Protein AF-A0A453LEQ0-F1 (afdb_monomer_lite)

Radius of gyration: 36.74 Å; chains: 1; bounding box: 67×34×101 Å

Structure (mmCIF, N/CA/C/O backbone):
data_AF-A0A453LEQ0-F1
#
_entry.id   AF-A0A453LEQ0-F1
#
loop_
_atom_site.group_PDB
_atom_site.id
_atom_site.type_symbol
_atom_site.label_atom_id
_atom_site.label_alt_id
_atom_site.label_comp_id
_atom_site.label_asym_id
_atom_site.label_entity_id
_atom_site.label_seq_id
_atom_site.pdbx_PDB_ins_code
_atom_site.Cartn_x
_atom_site.Cartn_y
_atom_site.Cartn_z
_atom_site.occupancy
_atom_site.B_iso_or_equiv
_atom_site.auth_seq_id
_atom_site.auth_comp_id
_atom_site.auth_asym_id
_atom_site.auth_atom_id
_atom_site.pdbx_PDB_model_num
ATOM 1 N N . MET A 1 1 ? 29.191 2.785 -49.834 1.00 49.38 1 MET A N 1
ATOM 2 C CA . MET A 1 1 ? 28.393 3.983 -49.500 1.00 49.38 1 MET A CA 1
ATOM 3 C C . MET A 1 1 ? 28.861 4.463 -48.129 1.00 49.38 1 MET A C 1
ATOM 5 O O . MET A 1 1 ? 28.873 3.648 -47.217 1.00 49.38 1 MET A O 1
ATOM 9 N N . LYS A 1 2 ? 29.379 5.693 -48.013 1.00 44.12 2 LYS A N 1
ATOM 10 C CA . LYS A 1 2 ? 29.855 6.282 -46.745 1.00 44.12 2 LYS A CA 1
ATOM 11 C C . LYS A 1 2 ? 28.793 7.276 -46.278 1.00 44.12 2 LYS A C 1
ATOM 13 O O . LYS A 1 2 ? 28.362 8.090 -47.087 1.00 44.12 2 LYS A O 1
ATOM 18 N N . MET A 1 3 ? 28.358 7.181 -45.026 1.00 50.50 3 MET A N 1
ATOM 19 C CA . MET A 1 3 ? 27.336 8.060 -44.450 1.00 50.50 3 MET A CA 1
ATOM 20 C C . MET A 1 3 ? 27.991 9.030 -43.462 1.00 50.50 3 MET A C 1
ATOM 22 O O . MET A 1 3 ? 28.859 8.622 -42.692 1.00 50.50 3 MET A O 1
ATOM 26 N N . LEU A 1 4 ? 27.604 10.305 -43.537 1.00 47.31 4 LEU A N 1
ATOM 27 C CA . LEU A 1 4 ? 28.134 11.415 -42.744 1.00 47.31 4 LEU A CA 1
ATOM 28 C C . LEU A 1 4 ? 27.148 11.734 -41.612 1.00 47.31 4 LEU A C 1
ATOM 30 O O . LEU A 1 4 ? 25.973 11.958 -41.890 1.00 47.31 4 LEU A O 1
ATOM 34 N N . ILE A 1 5 ? 27.612 11.785 -40.363 1.00 56.75 5 ILE A N 1
ATOM 35 C CA . ILE A 1 5 ? 26.805 12.258 -39.227 1.00 56.75 5 ILE A CA 1
ATOM 36 C C . ILE A 1 5 ? 27.586 13.382 -38.537 1.00 56.75 5 ILE A C 1
ATOM 38 O O . ILE A 1 5 ? 28.728 13.174 -38.127 1.00 56.75 5 ILE A O 1
ATOM 42 N N . LEU A 1 6 ? 26.987 14.577 -38.455 1.00 49.38 6 LEU A N 1
ATOM 43 C CA . LEU A 1 6 ? 27.514 15.712 -37.692 1.00 49.38 6 LEU A CA 1
ATOM 44 C C . LEU A 1 6 ? 26.981 15.650 -36.257 1.00 49.38 6 LEU A C 1
ATOM 46 O O . LEU A 1 6 ? 25.776 15.531 -36.055 1.00 49.38 6 LEU A O 1
ATOM 50 N N . LEU A 1 7 ? 27.870 15.783 -35.273 1.00 53.06 7 LEU A N 1
ATOM 51 C CA . LEU A 1 7 ? 27.498 16.089 -33.893 1.00 53.06 7 LEU A CA 1
ATOM 52 C C . LEU A 1 7 ? 27.997 17.502 -33.580 1.00 53.06 7 LEU A C 1
ATOM 54 O O . LEU A 1 7 ? 29.196 17.771 -33.698 1.00 53.06 7 LEU A O 1
ATOM 58 N N . GLU A 1 8 ? 27.079 18.405 -33.234 1.00 41.53 8 GLU A N 1
ATOM 59 C CA . GLU A 1 8 ? 27.423 19.744 -32.758 1.00 41.53 8 GLU A CA 1
ATOM 60 C C . GLU A 1 8 ? 27.751 19.696 -31.264 1.00 41.53 8 GLU A C 1
ATOM 62 O O . GLU A 1 8 ? 26.950 19.248 -30.448 1.00 41.53 8 GLU A O 1
ATOM 67 N N . GLY A 1 9 ? 28.957 20.149 -30.927 1.00 44.06 9 GLY A N 1
ATOM 68 C CA . GLY A 1 9 ? 29.382 20.455 -29.569 1.00 44.06 9 GLY A CA 1
ATOM 69 C C . GLY A 1 9 ? 29.649 21.952 -29.439 1.00 44.06 9 GLY A C 1
ATOM 70 O O . GLY A 1 9 ? 30.170 22.588 -30.362 1.00 44.06 9 GLY A O 1
ATOM 71 N N . GLU A 1 10 ? 29.281 22.497 -28.286 1.00 49.00 10 GLU A N 1
ATOM 72 C CA . GLU A 1 10 ? 29.418 23.893 -27.883 1.00 49.00 10 GLU A CA 1
ATOM 73 C C . GLU A 1 10 ? 30.914 24.271 -27.819 1.00 49.00 10 GLU A C 1
ATOM 75 O O . GLU A 1 10 ? 31.584 24.060 -26.816 1.00 49.00 10 GLU A O 1
ATOM 80 N N . GLN A 1 11 ? 31.420 24.775 -28.955 1.00 50.41 11 GLN A N 1
ATOM 81 C CA . GLN A 1 11 ? 32.800 25.156 -29.332 1.00 50.41 11 GLN A CA 1
ATOM 82 C C . GLN A 1 11 ? 33.440 24.287 -30.441 1.00 50.41 11 GLN A C 1
ATOM 84 O O . GLN A 1 11 ? 34.309 23.449 -30.229 1.00 50.41 11 GLN A O 1
ATOM 89 N N . ARG A 1 12 ? 33.011 24.574 -31.682 1.00 52.91 12 ARG A N 1
ATOM 90 C CA . ARG A 1 12 ? 33.761 24.550 -32.963 1.00 52.91 12 ARG A CA 1
ATOM 91 C C . ARG A 1 12 ? 34.846 23.473 -33.173 1.00 52.91 12 ARG A C 1
ATOM 93 O O . ARG A 1 12 ? 35.949 23.778 -33.621 1.00 52.91 12 ARG A O 1
ATOM 100 N N . CYS A 1 13 ? 34.492 22.201 -33.015 1.00 44.03 13 CYS A N 1
ATOM 101 C CA . CYS A 1 13 ? 35.136 21.108 -33.752 1.00 44.03 13 CYS A CA 1
ATOM 102 C C . CYS A 1 13 ? 34.106 20.030 -34.098 1.00 44.03 13 CYS A C 1
ATOM 104 O O . CYS A 1 13 ? 33.807 19.152 -33.293 1.00 44.03 13 CYS A O 1
ATOM 106 N N . THR A 1 14 ? 33.570 20.073 -35.319 1.00 49.47 14 THR A N 1
ATOM 107 C CA . THR A 1 14 ? 32.753 18.983 -35.859 1.00 49.47 14 THR A CA 1
ATOM 108 C C . THR A 1 14 ? 33.667 17.794 -36.142 1.00 49.47 14 THR A C 1
ATOM 110 O O . THR A 1 14 ? 34.397 17.772 -37.134 1.00 49.47 14 THR A O 1
ATOM 113 N N . LYS A 1 15 ? 33.673 16.795 -35.258 1.00 54.22 15 LYS A N 1
ATOM 114 C CA . LYS A 1 15 ? 34.450 15.572 -35.475 1.00 54.22 15 LYS A CA 1
ATOM 115 C C . LYS A 1 15 ? 33.692 14.691 -36.466 1.00 54.22 15 LYS A C 1
ATOM 117 O O . LYS A 1 15 ? 32.673 14.098 -36.128 1.00 54.22 15 LYS A O 1
ATOM 122 N N . ILE A 1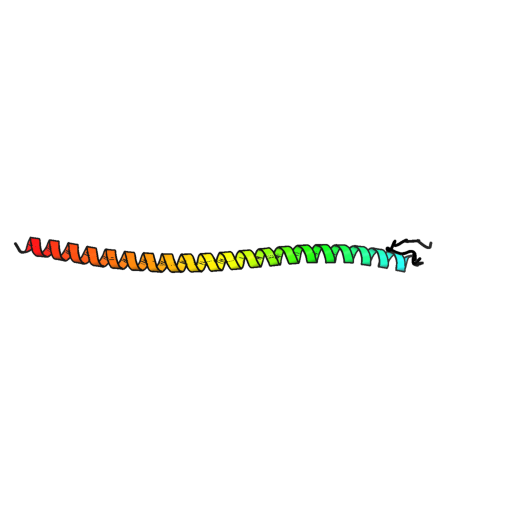 16 ? 34.163 14.664 -37.710 1.00 56.44 16 ILE A N 1
ATOM 123 C CA . ILE A 1 16 ? 33.544 13.895 -38.791 1.00 56.44 16 ILE A CA 1
ATOM 124 C C . ILE A 1 16 ? 34.010 12.441 -38.698 1.00 56.44 16 ILE A C 1
ATOM 126 O O . ILE A 1 16 ? 35.194 12.150 -38.873 1.00 56.44 16 ILE A O 1
ATOM 130 N N . PHE A 1 17 ? 33.074 11.525 -38.457 1.00 60.03 17 PHE A N 1
ATOM 131 C CA . PHE A 1 17 ? 33.339 10.089 -38.465 1.00 60.03 17 PHE A CA 1
ATOM 132 C C . PHE A 1 17 ? 32.851 9.465 -39.773 1.00 60.03 17 PHE A C 1
ATOM 134 O O . PHE A 1 17 ? 31.702 9.646 -40.174 1.00 60.03 17 PHE A O 1
ATOM 141 N N . PHE A 1 18 ? 33.729 8.710 -40.435 1.00 60.50 18 PHE A N 1
ATOM 142 C CA . PHE A 1 18 ? 33.380 7.916 -41.609 1.00 60.50 18 PHE A CA 1
ATOM 143 C C . PHE A 1 18 ? 33.218 6.463 -41.194 1.00 60.50 18 PHE A C 1
ATOM 145 O O . PHE A 1 18 ? 34.194 5.808 -40.829 1.00 60.50 18 PHE A O 1
ATOM 152 N N . PHE A 1 19 ? 31.997 5.953 -41.298 1.00 63.91 19 PHE A N 1
ATOM 153 C CA . PHE A 1 19 ? 31.719 4.544 -41.060 1.00 63.91 19 PHE A CA 1
ATOM 154 C C . PHE A 1 19 ? 31.487 3.807 -42.378 1.00 63.91 19 PHE A C 1
ATOM 156 O O . PHE A 1 19 ? 30.932 4.352 -43.339 1.00 63.91 19 PHE A O 1
ATOM 163 N N . ASP A 1 20 ? 31.917 2.549 -42.421 1.00 73.75 20 ASP A N 1
ATOM 164 C CA . ASP A 1 20 ? 31.404 1.601 -43.400 1.00 73.75 20 ASP A CA 1
ATOM 165 C C . ASP A 1 20 ? 29.943 1.239 -43.059 1.00 73.75 20 ASP A C 1
ATOM 167 O O . ASP A 1 20 ? 29.414 1.614 -42.008 1.00 73.75 20 ASP A O 1
ATOM 171 N N . GLY A 1 21 ? 29.260 0.512 -43.948 1.00 71.62 21 GLY A N 1
ATOM 172 C CA . GLY A 1 21 ? 27.851 0.155 -43.731 1.00 71.62 21 GLY A CA 1
ATOM 173 C C . GLY A 1 21 ? 27.611 -0.597 -42.414 1.00 71.62 21 GLY A C 1
ATOM 174 O O . GLY A 1 21 ? 26.580 -0.404 -41.780 1.00 71.62 21 GLY A O 1
ATOM 175 N N . LYS A 1 22 ? 28.583 -1.399 -41.955 1.00 75.31 22 LYS A N 1
ATOM 176 C CA . LYS A 1 22 ? 28.501 -2.136 -40.684 1.00 75.31 22 LYS A CA 1
ATOM 177 C C . LYS A 1 22 ? 28.717 -1.227 -39.467 1.00 75.31 22 LYS A C 1
ATOM 179 O O . LYS A 1 22 ? 28.011 -1.376 -38.473 1.00 75.31 22 LYS A O 1
ATOM 184 N N . GLY A 1 23 ? 29.664 -0.294 -39.526 1.00 73.25 23 GLY A N 1
ATOM 185 C CA . GLY A 1 23 ? 29.945 0.675 -38.468 1.00 73.25 23 GLY A CA 1
ATOM 186 C C . GLY A 1 23 ? 28.805 1.672 -38.264 1.00 73.25 23 GLY A C 1
ATOM 187 O O . GLY A 1 23 ? 28.482 1.999 -37.127 1.00 73.25 23 GLY A O 1
ATOM 188 N N . ALA A 1 24 ? 28.136 2.079 -39.345 1.00 74.62 24 ALA A N 1
ATOM 189 C CA . ALA A 1 24 ? 26.994 2.985 -39.275 1.00 74.62 24 ALA A CA 1
ATOM 190 C C . ALA A 1 24 ? 25.780 2.348 -38.575 1.00 74.62 24 ALA A C 1
ATOM 192 O O . ALA A 1 24 ? 25.162 2.980 -37.720 1.00 74.62 24 ALA A O 1
ATOM 193 N N . VAL A 1 25 ? 25.481 1.079 -38.881 1.00 77.31 25 VAL A N 1
ATOM 194 C CA . VAL A 1 25 ? 24.406 0.317 -38.218 1.00 77.31 25 VAL A CA 1
ATOM 195 C C . VAL A 1 25 ? 24.701 0.136 -36.729 1.00 77.31 25 VAL A C 1
ATOM 197 O O . VAL A 1 25 ? 23.828 0.363 -35.897 1.00 77.31 25 VAL A O 1
ATOM 200 N N . LYS A 1 26 ? 25.946 -0.207 -36.369 1.00 80.62 26 LYS A N 1
ATOM 201 C CA . LYS A 1 26 ? 26.352 -0.317 -34.959 1.00 80.62 26 LYS A CA 1
ATOM 202 C C .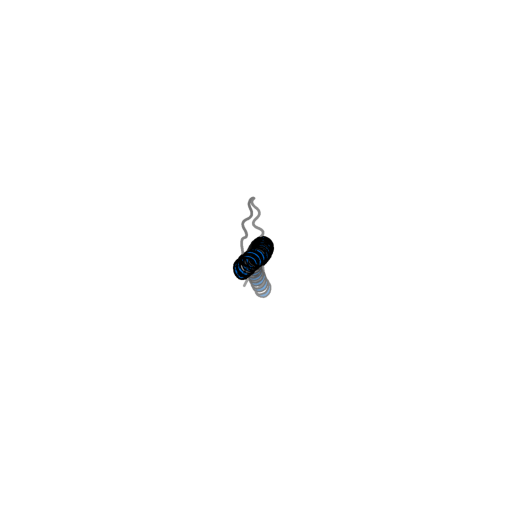 LYS A 1 26 ? 26.206 1.007 -34.210 1.00 80.62 26 LYS A C 1
ATOM 204 O O . LYS A 1 26 ? 25.789 0.999 -33.060 1.00 80.62 26 LYS A O 1
ATOM 209 N N . PHE A 1 27 ? 26.535 2.132 -34.843 1.00 83.50 27 PHE A N 1
ATOM 210 C CA . PHE A 1 27 ? 26.400 3.448 -34.222 1.00 83.50 27 PHE A CA 1
ATOM 211 C C . PHE A 1 27 ? 24.934 3.818 -33.951 1.00 83.50 27 PHE A C 1
ATOM 213 O O . PHE A 1 27 ? 24.616 4.261 -32.850 1.00 83.50 27 PHE A O 1
ATOM 220 N N . GLN A 1 28 ? 24.035 3.581 -34.911 1.00 85.94 28 GLN A N 1
ATOM 221 C CA . GLN A 1 28 ? 22.595 3.789 -34.710 1.00 85.94 28 GLN A CA 1
ATOM 222 C C . GLN A 1 28 ? 22.033 2.893 -33.604 1.00 85.94 28 GLN A C 1
ATOM 224 O O . GLN A 1 28 ? 21.252 3.355 -32.776 1.00 85.94 28 GLN A O 1
ATOM 229 N N . GLU A 1 29 ? 22.465 1.634 -33.551 1.00 91.00 29 GLU A N 1
ATOM 230 C CA . GLU A 1 29 ? 22.049 0.710 -32.499 1.00 91.00 29 GLU A CA 1
ATOM 231 C C . GLU A 1 29 ? 22.529 1.169 -31.116 1.00 91.00 29 GLU A C 1
ATOM 233 O O . GLU A 1 29 ? 21.758 1.156 -30.161 1.00 91.00 29 GLU A O 1
ATOM 238 N N . VAL A 1 30 ? 23.769 1.659 -31.006 1.00 90.56 30 VAL A N 1
ATOM 239 C CA . VAL A 1 30 ? 24.275 2.250 -29.758 1.00 90.56 30 VAL A CA 1
ATOM 240 C C . VAL A 1 30 ? 23.434 3.458 -29.346 1.00 90.56 30 VAL A C 1
ATOM 242 O O . VAL A 1 30 ? 23.051 3.541 -28.184 1.00 90.56 30 VAL A O 1
ATOM 245 N N . GLN A 1 31 ? 23.087 4.357 -30.274 1.00 90.12 31 GLN A N 1
ATOM 246 C CA . GLN A 1 31 ? 22.224 5.504 -29.969 1.00 90.12 31 GLN A CA 1
ATOM 247 C C . GLN A 1 31 ? 20.836 5.074 -29.479 1.00 90.12 31 GLN A C 1
ATOM 249 O O . GLN A 1 31 ? 20.352 5.608 -28.480 1.00 90.12 31 GLN A O 1
ATOM 254 N N . ARG A 1 32 ? 20.216 4.088 -30.140 1.00 94.94 32 ARG A N 1
ATOM 255 C CA . ARG A 1 32 ? 18.921 3.527 -29.730 1.00 94.94 32 ARG A CA 1
ATOM 256 C C . ARG A 1 32 ? 18.995 2.956 -28.316 1.00 94.94 32 ARG A C 1
ATOM 258 O O . ARG A 1 32 ? 18.186 3.321 -27.468 1.00 94.94 32 ARG A O 1
ATOM 265 N N . LEU A 1 33 ? 19.999 2.121 -28.050 1.00 95.88 33 LEU A N 1
ATOM 266 C CA . LEU A 1 33 ? 20.206 1.517 -26.736 1.00 95.88 33 LEU A CA 1
ATOM 267 C C . LEU A 1 33 ? 20.498 2.569 -25.659 1.00 95.88 33 LEU A C 1
ATOM 269 O O . LEU A 1 33 ? 20.013 2.433 -24.542 1.00 95.88 33 LEU A O 1
ATOM 273 N N . THR A 1 34 ? 21.232 3.644 -25.971 1.00 95.81 34 THR A N 1
ATOM 274 C CA . THR A 1 34 ? 21.444 4.759 -25.031 1.00 95.81 34 THR A CA 1
ATOM 275 C C . THR A 1 34 ? 20.124 5.419 -24.630 1.00 95.81 34 THR A C 1
ATOM 277 O O . THR A 1 34 ? 19.909 5.666 -23.446 1.00 95.81 34 THR A O 1
ATOM 280 N N . VAL A 1 35 ? 19.220 5.668 -25.584 1.00 96.12 35 VAL A N 1
ATOM 281 C CA . VAL A 1 35 ? 17.892 6.227 -25.281 1.00 96.12 35 VAL A CA 1
ATOM 282 C C . VAL A 1 35 ? 17.072 5.257 -24.430 1.00 96.12 35 VAL A C 1
ATOM 284 O O . VAL A 1 35 ? 16.505 5.667 -23.420 1.00 96.12 35 VAL A O 1
ATOM 287 N N . GLU A 1 36 ? 17.049 3.970 -24.785 1.00 97.69 36 GLU A N 1
ATOM 288 C CA . GLU A 1 36 ? 16.321 2.947 -24.023 1.00 97.69 36 GLU A CA 1
ATOM 289 C C . GLU A 1 36 ? 16.832 2.818 -22.582 1.00 97.69 36 GLU A C 1
ATOM 291 O O . GLU A 1 36 ? 16.027 2.747 -21.653 1.00 97.69 36 GLU A O 1
ATOM 296 N N . ILE A 1 37 ? 18.154 2.853 -22.379 1.00 97.94 37 ILE A N 1
ATOM 297 C CA . ILE A 1 37 ? 18.778 2.834 -21.049 1.00 97.94 37 ILE A CA 1
ATOM 298 C C . ILE A 1 37 ? 18.380 4.074 -20.247 1.00 97.94 37 ILE A C 1
ATOM 300 O O . ILE A 1 37 ? 17.995 3.944 -19.088 1.00 97.94 37 ILE A O 1
ATOM 304 N N . ASN A 1 38 ? 18.423 5.264 -20.850 1.00 97.69 38 ASN A N 1
ATOM 305 C CA . ASN A 1 38 ? 18.040 6.495 -20.159 1.00 97.69 38 ASN A CA 1
ATOM 306 C C . ASN A 1 38 ? 16.570 6.457 -19.721 1.00 97.69 38 ASN A C 1
ATOM 308 O O . ASN A 1 38 ? 16.273 6.713 -18.557 1.00 97.69 38 ASN A O 1
ATOM 312 N N . MET A 1 39 ? 15.664 6.031 -20.604 1.00 97.69 39 MET A N 1
ATOM 313 C CA . MET A 1 39 ? 14.246 5.865 -20.264 1.00 97.69 39 MET A CA 1
ATOM 314 C C . MET A 1 39 ? 14.025 4.810 -19.172 1.00 97.69 39 MET A C 1
ATOM 316 O O . MET A 1 39 ? 13.134 4.953 -18.334 1.00 97.69 39 MET A O 1
ATOM 320 N N . ALA A 1 40 ? 14.795 3.718 -19.188 1.00 98.06 40 ALA A N 1
ATOM 321 C CA . ALA A 1 40 ? 14.725 2.692 -18.153 1.00 98.06 40 ALA A CA 1
ATOM 322 C C . ALA A 1 40 ? 15.200 3.228 -16.793 1.00 98.06 40 ALA A C 1
ATOM 324 O O . ALA A 1 40 ? 14.550 2.956 -15.785 1.00 98.06 40 ALA A O 1
ATOM 325 N N . ASN A 1 41 ? 16.267 4.030 -16.772 1.00 98.12 41 ASN A N 1
ATOM 326 C CA . ASN A 1 41 ? 16.773 4.676 -15.560 1.00 98.12 41 ASN A CA 1
ATOM 327 C C . ASN A 1 41 ? 15.762 5.675 -14.983 1.00 98.12 41 ASN A C 1
ATOM 329 O O . ASN A 1 41 ? 15.468 5.617 -13.796 1.00 98.12 41 ASN A O 1
ATOM 333 N N . GLU A 1 42 ? 15.141 6.514 -15.816 1.00 98.31 42 GLU A N 1
ATOM 334 C CA . GLU A 1 42 ? 14.092 7.443 -15.364 1.00 98.31 42 GLU A CA 1
ATOM 335 C C . GLU A 1 42 ? 12.902 6.703 -14.731 1.00 98.31 42 GLU A C 1
ATOM 337 O O . GLU A 1 42 ? 12.391 7.093 -13.677 1.00 98.31 42 GLU A O 1
ATOM 342 N N . LYS A 1 43 ? 12.473 5.589 -15.341 1.00 98.38 43 LYS A N 1
ATOM 343 C CA . LYS A 1 43 ? 11.420 4.732 -14.773 1.00 98.38 43 LYS A CA 1
ATOM 344 C C . LYS A 1 43 ? 11.854 4.093 -13.458 1.00 98.38 43 LYS A C 1
ATOM 346 O O . LYS A 1 43 ? 11.038 3.982 -12.544 1.00 98.38 43 LYS A O 1
ATOM 351 N N . TRP A 1 44 ? 13.107 3.655 -13.367 1.00 98.19 44 TRP A N 1
ATOM 352 C CA . TRP A 1 44 ? 13.666 3.085 -12.147 1.00 98.19 44 TRP A CA 1
ATOM 353 C C . TRP A 1 44 ? 13.673 4.102 -11.003 1.00 98.19 44 TRP A C 1
ATOM 355 O O . TRP A 1 44 ? 13.208 3.789 -9.907 1.00 98.19 44 TRP A O 1
ATOM 365 N N . ASP A 1 45 ? 14.105 5.332 -11.271 1.00 98.44 45 ASP A N 1
ATOM 366 C CA . ASP A 1 45 ? 14.119 6.407 -10.281 1.00 98.44 45 ASP A CA 1
ATOM 367 C C . ASP A 1 45 ? 12.703 6.735 -9.793 1.00 98.44 45 ASP A C 1
ATOM 369 O O . ASP A 1 45 ? 12.466 6.824 -8.586 1.00 98.44 45 ASP A O 1
ATOM 373 N N . ALA A 1 46 ? 11.729 6.817 -10.705 1.00 98.31 46 ALA A N 1
ATOM 374 C CA . ALA A 1 46 ? 10.326 7.022 -10.347 1.00 98.31 46 ALA A CA 1
ATOM 375 C C . ALA A 1 46 ? 9.772 5.886 -9.465 1.00 98.31 46 ALA A C 1
ATOM 377 O O . ALA A 1 46 ? 9.081 6.142 -8.474 1.00 98.31 46 ALA A O 1
ATOM 378 N N . LEU A 1 47 ? 10.102 4.629 -9.784 1.00 98.56 47 LEU A N 1
ATOM 379 C CA . LEU A 1 47 ? 9.716 3.469 -8.976 1.00 98.56 47 LEU A CA 1
ATOM 380 C C . LEU A 1 47 ? 10.362 3.497 -7.589 1.00 98.56 47 LEU A C 1
ATOM 382 O O . LEU A 1 47 ? 9.690 3.211 -6.599 1.00 98.56 47 LEU A O 1
ATOM 386 N N . MET A 1 48 ? 11.636 3.877 -7.494 1.00 98.56 48 MET A N 1
ATOM 387 C CA . MET A 1 48 ? 12.333 4.000 -6.215 1.00 98.56 48 MET A CA 1
ATOM 388 C C . MET A 1 48 ? 11.721 5.087 -5.330 1.00 98.56 48 MET A C 1
ATOM 390 O O . MET A 1 48 ? 11.497 4.843 -4.143 1.00 98.56 48 MET A O 1
ATOM 394 N N . GLN A 1 49 ? 11.374 6.245 -5.897 1.00 98.44 49 GLN A N 1
ATOM 395 C CA . GLN A 1 49 ? 10.681 7.304 -5.157 1.00 98.44 49 GLN A CA 1
ATOM 396 C C . GLN A 1 49 ? 9.296 6.854 -4.681 1.00 98.44 49 GLN A C 1
ATOM 398 O O . GLN A 1 49 ? 8.940 7.048 -3.518 1.00 98.44 49 GLN A O 1
ATOM 403 N N . SER A 1 50 ? 8.533 6.186 -5.552 1.00 98.44 50 SER A N 1
ATOM 404 C CA . SER A 1 50 ? 7.225 5.632 -5.192 1.00 98.44 50 SER A CA 1
ATOM 405 C C . SER A 1 50 ? 7.335 4.616 -4.050 1.00 98.44 50 SER A C 1
ATOM 407 O O . SER A 1 50 ? 6.605 4.721 -3.063 1.00 98.44 50 SER A O 1
ATOM 409 N N . LYS A 1 51 ? 8.305 3.696 -4.127 1.00 98.56 51 LYS A N 1
ATOM 410 C CA . LYS A 1 51 ? 8.589 2.719 -3.071 1.00 98.56 51 LYS A CA 1
ATOM 411 C C . LYS A 1 51 ? 8.914 3.406 -1.743 1.00 98.56 51 LYS A C 1
ATOM 413 O O . LYS A 1 51 ? 8.339 3.039 -0.723 1.00 98.56 51 LYS A O 1
ATOM 418 N N . MET A 1 52 ? 9.794 4.408 -1.741 1.00 98.50 52 MET A N 1
ATOM 419 C CA . MET A 1 52 ? 10.153 5.139 -0.518 1.00 98.50 52 MET A CA 1
ATOM 420 C C . MET A 1 52 ? 8.939 5.822 0.123 1.00 98.50 52 MET A C 1
ATOM 422 O O . MET A 1 52 ? 8.773 5.766 1.344 1.00 98.50 52 MET A O 1
ATOM 426 N N . HIS A 1 53 ? 8.072 6.431 -0.690 1.00 98.56 53 HIS A N 1
ATOM 427 C CA . HIS A 1 53 ? 6.843 7.055 -0.206 1.00 98.56 53 HIS A CA 1
ATOM 428 C C . HIS A 1 53 ? 5.885 6.023 0.408 1.00 98.56 53 HIS A C 1
ATOM 430 O O . HIS A 1 53 ? 5.397 6.217 1.522 1.00 98.56 53 HIS A O 1
ATOM 436 N N . GLN A 1 54 ? 5.684 4.888 -0.268 1.00 98.56 54 GLN A N 1
ATOM 437 C CA . GLN A 1 54 ? 4.859 3.788 0.237 1.00 98.56 54 GLN A CA 1
ATOM 438 C C . GLN A 1 54 ? 5.409 3.203 1.541 1.00 98.56 54 GLN A C 1
ATOM 440 O O . GLN A 1 54 ? 4.650 2.963 2.476 1.00 98.56 54 GLN A O 1
ATOM 445 N N . GLU A 1 55 ? 6.724 3.007 1.646 1.00 98.62 55 GLU A N 1
ATOM 446 C CA . GLU A 1 55 ? 7.357 2.531 2.877 1.00 98.62 55 GLU A CA 1
ATOM 447 C C . GLU A 1 55 ? 7.162 3.511 4.042 1.00 98.62 55 GLU A C 1
ATOM 449 O O . GLU A 1 55 ? 6.995 3.068 5.180 1.00 98.62 55 GLU A O 1
ATOM 454 N N . SER A 1 56 ? 7.152 4.824 3.782 1.00 98.50 56 SER A N 1
ATOM 455 C CA . SER A 1 56 ? 6.830 5.827 4.807 1.00 98.50 56 SER A CA 1
ATOM 456 C C . SER A 1 56 ? 5.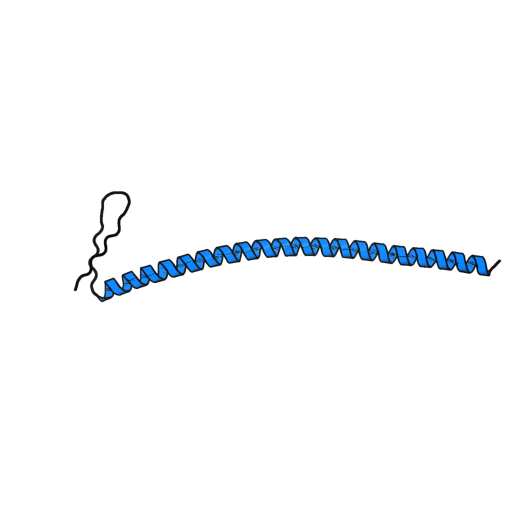382 5.726 5.266 1.00 98.50 56 SER A C 1
ATOM 458 O O . SER A 1 56 ? 5.140 5.579 6.462 1.00 98.50 56 SER A O 1
ATOM 460 N N . ALA A 1 57 ? 4.438 5.694 4.323 1.00 98.62 57 ALA A N 1
ATOM 461 C CA . ALA A 1 57 ? 3.018 5.565 4.635 1.00 98.62 57 ALA A CA 1
ATOM 462 C C . ALA A 1 57 ? 2.723 4.278 5.426 1.00 98.62 57 ALA A C 1
ATOM 464 O O . ALA A 1 57 ? 1.974 4.292 6.398 1.00 98.62 57 ALA A O 1
ATOM 465 N N . ILE A 1 58 ? 3.370 3.160 5.076 1.00 98.69 58 ILE A N 1
ATOM 466 C CA . ILE A 1 58 ? 3.243 1.898 5.820 1.00 98.69 58 ILE A CA 1
ATOM 467 C C . ILE A 1 58 ? 3.756 2.039 7.259 1.00 98.69 58 ILE A C 1
ATOM 469 O O . ILE A 1 58 ? 3.163 1.460 8.170 1.00 98.69 58 ILE A O 1
ATOM 473 N N . ARG A 1 59 ? 4.858 2.764 7.490 1.00 98.62 59 ARG A N 1
ATOM 474 C CA . ARG A 1 59 ? 5.370 2.996 8.852 1.00 98.62 59 ARG A CA 1
ATOM 475 C C . ARG A 1 59 ? 4.389 3.817 9.684 1.00 98.62 59 ARG A C 1
ATOM 477 O O . ARG A 1 59 ? 4.118 3.435 10.818 1.00 98.62 59 ARG A O 1
ATOM 484 N N . GLU A 1 60 ? 3.840 4.883 9.113 1.00 98.69 60 GLU A N 1
ATOM 485 C CA . GLU A 1 60 ? 2.845 5.737 9.773 1.00 98.69 60 GLU A CA 1
ATOM 486 C C . GLU A 1 60 ? 1.581 4.943 10.131 1.00 98.69 60 GLU A C 1
ATOM 488 O O . GLU A 1 60 ? 1.176 4.921 11.292 1.00 98.69 60 GLU A O 1
ATOM 493 N N . LEU A 1 61 ? 1.039 4.173 9.182 1.00 98.81 61 LEU A N 1
ATOM 494 C CA . LEU A 1 61 ? -0.128 3.316 9.419 1.00 98.81 61 LEU A CA 1
ATOM 495 C C . LEU A 1 61 ? 0.124 2.259 10.500 1.00 98.81 61 LEU A C 1
ATOM 497 O O . LEU A 1 61 ? -0.758 1.967 11.303 1.00 98.81 61 LEU A O 1
ATOM 501 N N . LYS A 1 62 ? 1.329 1.679 10.562 1.00 98.69 62 LYS A N 1
ATOM 502 C CA . LYS A 1 62 ? 1.684 0.727 11.628 1.00 98.69 62 LYS A CA 1
ATOM 503 C C . LYS A 1 62 ? 1.678 1.377 13.009 1.00 98.69 62 LYS A C 1
ATOM 505 O O . LYS A 1 62 ? 1.254 0.734 13.967 1.00 98.69 62 LYS A O 1
ATOM 510 N N . MET A 1 63 ? 2.144 2.620 13.116 1.00 98.50 63 MET A N 1
ATOM 511 C CA . MET A 1 63 ? 2.094 3.365 14.374 1.00 98.50 63 MET A CA 1
ATOM 512 C C . MET A 1 63 ? 0.653 3.667 14.785 1.00 98.50 63 MET A C 1
ATOM 514 O O . MET A 1 63 ? 0.295 3.457 15.942 1.00 98.50 63 MET A O 1
ATOM 518 N N . GLU A 1 64 ? -0.181 4.099 13.839 1.00 98.69 64 GLU A N 1
ATOM 519 C CA . GLU A 1 64 ? -1.598 4.378 14.086 1.00 98.69 64 GLU A CA 1
ATOM 520 C C . GLU A 1 64 ? -2.354 3.121 14.536 1.00 98.69 64 GLU A C 1
ATOM 522 O O . GLU A 1 64 ? -3.050 3.150 15.550 1.00 98.69 64 GLU A O 1
ATOM 527 N N . ILE A 1 65 ? -2.140 1.985 13.862 1.00 98.69 65 ILE A N 1
ATOM 528 C CA . ILE A 1 65 ? -2.700 0.687 14.270 1.00 98.69 65 ILE A CA 1
ATOM 529 C C . ILE A 1 65 ? -2.269 0.327 15.697 1.00 98.69 65 ILE A C 1
ATOM 531 O O . ILE A 1 65 ? -3.097 -0.142 16.479 1.00 98.69 65 ILE A O 1
ATOM 535 N N . GLY A 1 66 ? -0.998 0.544 16.050 1.00 98.69 66 GLY A N 1
ATOM 536 C CA . GLY A 1 66 ? -0.499 0.310 17.407 1.00 98.69 66 GLY A CA 1
ATOM 537 C C . GLY A 1 66 ? -1.246 1.147 18.446 1.00 98.69 66 GLY A C 1
ATOM 538 O O . GLY A 1 66 ? -1.782 0.599 19.406 1.00 98.69 66 GLY A O 1
ATOM 539 N N . SER A 1 67 ? -1.374 2.453 18.198 1.00 98.69 67 SER A N 1
ATOM 540 C CA . SER A 1 67 ? -2.096 3.370 19.086 1.00 98.69 67 SER A CA 1
ATOM 541 C C . SER A 1 67 ? -3.573 2.991 19.241 1.00 98.69 67 SER A C 1
ATOM 543 O O . SER A 1 67 ? -4.075 2.908 20.362 1.00 98.69 67 SER A O 1
ATOM 545 N N . LEU A 1 68 ? -4.256 2.676 18.138 1.00 98.75 68 LEU A N 1
ATOM 546 C CA . LEU A 1 68 ? -5.653 2.237 18.163 1.00 98.75 68 LEU A CA 1
ATOM 547 C C . LEU A 1 68 ? -5.826 0.910 18.910 1.00 98.75 68 LEU A C 1
ATOM 549 O O . LEU A 1 68 ? -6.812 0.725 19.622 1.00 98.75 68 LEU A O 1
ATOM 553 N N . THR A 1 69 ? -4.863 -0.006 18.789 1.00 98.75 69 THR A N 1
ATOM 554 C CA . THR A 1 69 ? -4.883 -1.288 19.508 1.00 98.75 69 THR A CA 1
ATOM 555 C C . THR A 1 69 ? -4.782 -1.073 21.018 1.00 98.75 69 THR A C 1
ATOM 557 O O . THR A 1 69 ? -5.554 -1.663 21.775 1.00 98.75 69 THR A O 1
ATOM 560 N N . GLU A 1 70 ? -3.884 -0.193 21.467 1.00 98.62 70 GLU A N 1
ATOM 561 C CA . GLU A 1 70 ? -3.746 0.172 22.883 1.00 98.62 70 GLU A CA 1
ATOM 562 C C . GLU A 1 70 ? -5.010 0.856 23.421 1.00 98.62 70 GLU A C 1
ATOM 564 O O . GLU A 1 70 ? -5.505 0.501 24.494 1.00 98.62 70 GLU A O 1
ATOM 569 N N . GLN A 1 71 ? -5.580 1.791 22.655 1.00 98.62 71 GLN A N 1
ATOM 570 C CA . GLN A 1 71 ? -6.833 2.461 23.013 1.00 98.62 71 GLN A CA 1
ATOM 571 C C . GLN A 1 71 ? -8.002 1.478 23.121 1.00 98.62 71 GLN A C 1
ATOM 573 O O . GLN A 1 71 ? -8.800 1.566 24.060 1.00 98.62 71 GLN A O 1
ATOM 578 N N . ASN A 1 72 ? -8.099 0.526 22.190 1.00 98.75 72 ASN A N 1
ATOM 579 C CA . ASN A 1 72 ? -9.144 -0.488 22.216 1.00 98.75 72 ASN A CA 1
ATOM 580 C C . ASN A 1 72 ? -8.995 -1.403 23.440 1.00 98.75 72 ASN A C 1
ATOM 582 O O . ASN A 1 72 ? -9.969 -1.640 24.150 1.00 98.75 72 ASN A O 1
ATOM 586 N N . HIS A 1 73 ? -7.768 -1.834 23.751 1.00 98.62 73 HIS A N 1
ATOM 587 C CA . HIS A 1 73 ? -7.495 -2.635 24.944 1.00 98.62 73 HIS A CA 1
ATOM 588 C C . HIS A 1 73 ? -7.845 -1.888 26.241 1.00 98.62 73 HIS A C 1
ATOM 590 O O . HIS A 1 73 ? -8.500 -2.438 27.127 1.00 98.62 73 HIS A O 1
ATOM 596 N N . SER A 1 74 ? -7.469 -0.609 26.343 1.00 98.69 74 SER A N 1
ATOM 597 C CA . SER A 1 74 ? -7.828 0.236 27.487 1.00 98.69 74 SER A CA 1
ATOM 598 C C . SER A 1 74 ? -9.348 0.376 27.639 1.00 98.69 74 SER A C 1
ATOM 600 O O . SER A 1 74 ? -9.875 0.274 28.749 1.00 98.69 74 SER A O 1
ATOM 602 N N . SER A 1 75 ? -10.063 0.534 26.523 1.00 98.69 75 SER A N 1
ATOM 603 C CA . SER A 1 75 ? -11.527 0.619 26.507 1.00 98.69 75 SER A CA 1
ATOM 604 C C . SER A 1 75 ? -12.189 -0.691 26.947 1.00 98.69 75 SER A C 1
ATOM 606 O O . SER A 1 75 ? -13.139 -0.666 27.728 1.00 98.69 75 SER A O 1
ATOM 608 N N . GLU A 1 76 ? -11.677 -1.844 26.506 1.00 98.75 76 GLU A N 1
ATOM 609 C CA . GLU A 1 76 ? -12.161 -3.162 26.941 1.00 98.75 76 GLU A CA 1
ATOM 610 C C . GLU A 1 76 ? -12.003 -3.371 28.450 1.00 98.75 76 GLU A C 1
ATOM 612 O O . GLU A 1 76 ? -12.940 -3.839 29.102 1.00 98.75 76 GLU A O 1
ATOM 617 N N . LEU A 1 77 ? -10.858 -2.981 29.020 1.00 98.69 77 LEU A N 1
ATOM 618 C CA . LEU A 1 77 ? -10.626 -3.056 30.465 1.00 98.69 77 LEU A CA 1
ATOM 619 C C . LEU A 1 77 ? -11.622 -2.191 31.244 1.00 98.69 77 LEU A C 1
ATOM 621 O O . LEU A 1 77 ? -12.216 -2.665 32.214 1.00 98.69 77 LEU A O 1
ATOM 625 N N . LEU A 1 78 ? -11.864 -0.957 30.796 1.00 98.62 78 LEU A N 1
ATOM 626 C CA . LEU A 1 78 ? -12.842 -0.072 31.430 1.00 98.62 78 LEU A CA 1
ATOM 627 C C . LEU A 1 78 ? -14.259 -0.661 31.374 1.00 98.62 78 LEU A C 1
ATOM 629 O O . LEU A 1 78 ? -14.987 -0.641 32.365 1.00 98.62 78 LEU A O 1
ATOM 633 N N . ILE A 1 79 ? -14.652 -1.242 30.237 1.00 98.69 79 ILE A N 1
ATOM 634 C CA . ILE A 1 79 ? -15.950 -1.916 30.098 1.00 98.69 79 ILE A CA 1
ATOM 635 C C . ILE A 1 79 ? -16.069 -3.077 31.091 1.00 98.69 79 ILE A C 1
ATOM 637 O O . ILE A 1 79 ? -17.129 -3.261 31.692 1.00 98.69 79 ILE A O 1
ATOM 641 N N . GLN A 1 80 ? -15.011 -3.869 31.277 1.00 98.44 80 GLN A N 1
ATOM 642 C CA . GLN A 1 80 ? -15.009 -4.965 32.249 1.00 98.44 80 GLN A CA 1
ATOM 643 C C . GLN A 1 80 ? -15.150 -4.454 33.687 1.00 98.44 80 GLN A C 1
ATOM 645 O O . GLN A 1 80 ? -15.952 -5.002 34.443 1.00 98.44 80 GLN A O 1
ATOM 650 N N . GLN A 1 81 ? -14.434 -3.384 34.043 1.00 98.38 81 GLN A N 1
ATOM 651 C CA . GLN A 1 81 ? -14.530 -2.748 35.361 1.00 98.38 81 GLN A CA 1
ATOM 652 C C . GLN A 1 81 ? -15.951 -2.252 35.639 1.00 98.38 81 GLN A C 1
ATOM 654 O O . GLN A 1 81 ? -16.554 -2.645 36.636 1.00 98.38 81 GLN A O 1
ATOM 659 N N . LEU A 1 82 ? -16.536 -1.496 34.705 1.00 98.50 82 LEU A N 1
ATOM 660 C CA . LEU A 1 82 ? -17.902 -0.982 34.831 1.00 98.50 82 LEU A CA 1
ATOM 661 C C . LEU A 1 82 ? -18.938 -2.112 34.926 1.00 98.50 82 LEU A C 1
ATOM 663 O O . LEU A 1 82 ? -19.886 -2.026 35.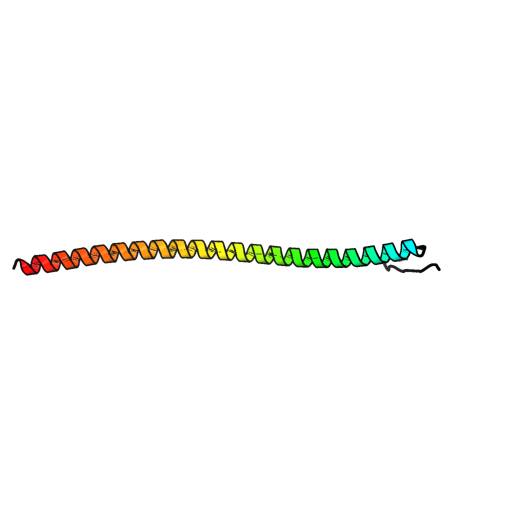705 1.00 98.50 82 LEU A O 1
ATOM 667 N N . ARG A 1 83 ? -18.764 -3.209 34.175 1.00 98.25 83 ARG A N 1
ATOM 668 C CA . ARG A 1 83 ? -19.619 -4.403 34.312 1.00 98.25 83 ARG A CA 1
ATOM 669 C C . ARG A 1 83 ? -19.507 -5.025 35.704 1.00 98.25 83 ARG A C 1
ATOM 671 O O . ARG A 1 83 ? -20.523 -5.457 36.245 1.00 98.25 83 ARG A O 1
ATOM 678 N N . GLY A 1 84 ? -18.302 -5.068 36.272 1.00 97.88 84 GLY A N 1
ATOM 679 C CA . GLY A 1 84 ? -18.064 -5.506 37.647 1.00 97.88 84 GLY A CA 1
ATOM 680 C C . GLY A 1 84 ? -18.806 -4.637 38.662 1.00 97.88 84 GLY A C 1
ATOM 681 O O . GLY A 1 84 ? -19.55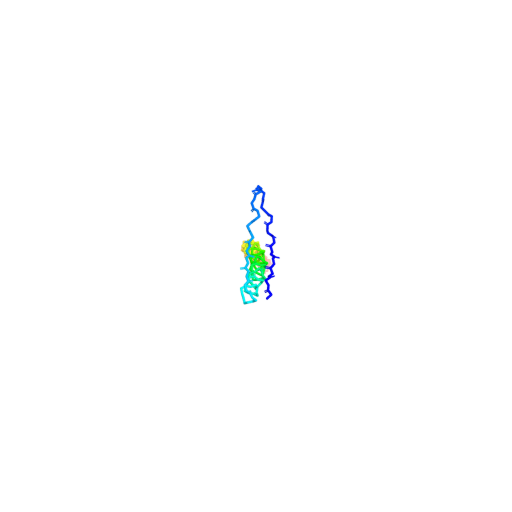8 -5.163 39.477 1.00 97.88 84 GLY A O 1
ATOM 682 N N . GLU A 1 85 ? -18.673 -3.315 38.557 1.00 97.62 85 GLU A N 1
ATOM 683 C CA . GLU A 1 85 ? -19.365 -2.355 39.428 1.00 97.62 85 GLU A CA 1
ATOM 684 C C . GLU A 1 85 ? -20.892 -2.495 39.352 1.00 97.62 85 GLU A C 1
ATOM 686 O O . GLU A 1 85 ? -21.562 -2.559 40.383 1.00 97.62 85 GLU A O 1
ATOM 691 N N . ILE A 1 86 ? -21.448 -2.618 38.141 1.00 97.19 86 ILE A N 1
ATOM 692 C CA . ILE A 1 86 ? -22.888 -2.832 37.931 1.00 97.19 86 ILE A CA 1
ATOM 693 C C . ILE A 1 86 ? -23.366 -4.121 38.610 1.00 97.19 86 ILE A C 1
ATOM 695 O O . ILE A 1 86 ? -24.430 -4.125 39.232 1.00 97.19 86 ILE A O 1
ATOM 699 N N . ASN A 1 87 ? -22.606 -5.213 38.491 1.00 96.00 87 ASN A N 1
ATOM 700 C CA . ASN A 1 87 ? -22.959 -6.480 39.127 1.00 96.00 87 ASN A CA 1
ATOM 701 C C . ASN A 1 87 ? -22.952 -6.346 40.656 1.00 96.00 87 ASN A C 1
ATOM 703 O O . ASN A 1 87 ? -23.951 -6.684 41.281 1.00 96.00 87 ASN A O 1
ATOM 707 N N . SER A 1 88 ? -21.904 -5.758 41.240 1.00 95.50 88 SER A N 1
ATOM 708 C CA . SER A 1 88 ? -21.821 -5.527 42.689 1.00 95.50 88 SER A CA 1
ATOM 709 C C . SER A 1 88 ? -22.983 -4.680 43.219 1.00 95.50 88 SER A C 1
ATOM 711 O O . SER A 1 88 ? -23.566 -4.995 44.255 1.00 95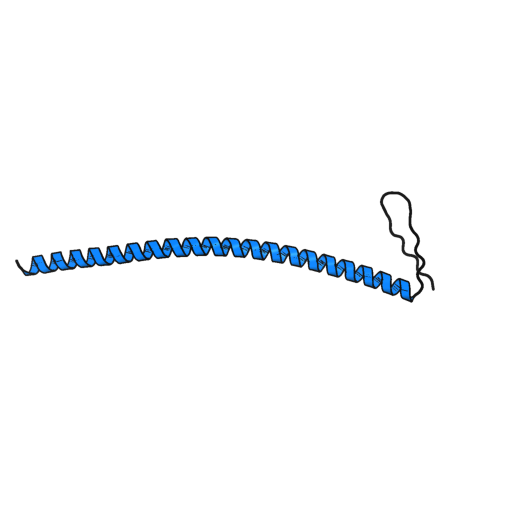.50 88 SER A O 1
ATOM 713 N N . LEU A 1 89 ? -23.361 -3.618 42.496 1.00 95.69 89 LEU A N 1
ATOM 714 C CA . LEU A 1 89 ? -24.505 -2.774 42.858 1.00 95.69 89 LEU A CA 1
ATOM 715 C C . LEU A 1 89 ? -25.836 -3.528 42.779 1.00 95.69 89 LEU A C 1
ATOM 717 O O . LEU A 1 89 ? -26.710 -3.336 43.625 1.00 95.69 89 LEU A O 1
ATOM 721 N N . ARG A 1 90 ? -26.009 -4.380 41.762 1.00 93.81 90 ARG A N 1
ATOM 722 C CA . ARG A 1 90 ? -27.205 -5.216 41.622 1.00 93.81 90 ARG A CA 1
ATOM 723 C C . ARG A 1 90 ? -27.315 -6.211 42.773 1.00 93.81 90 ARG A C 1
ATOM 725 O O . ARG A 1 90 ? -28.401 -6.348 43.331 1.00 93.81 90 ARG A O 1
ATOM 732 N N . ASP A 1 91 ? -26.218 -6.872 43.115 1.00 92.38 91 ASP A N 1
ATOM 733 C CA . ASP A 1 91 ? -26.199 -7.914 44.138 1.00 92.38 91 ASP A CA 1
ATOM 734 C C . ASP A 1 91 ? -26.470 -7.302 45.525 1.00 92.38 91 ASP A C 1
ATOM 736 O O . ASP A 1 91 ? -27.348 -7.777 46.240 1.00 92.38 91 ASP A O 1
ATOM 740 N N . SER A 1 92 ? -25.874 -6.142 45.836 1.00 88.56 92 SER A N 1
ATOM 741 C CA . SER A 1 92 ? -26.162 -5.391 47.071 1.00 88.56 92 SER A CA 1
ATOM 742 C C . SER A 1 92 ? -27.625 -4.939 47.200 1.00 88.56 92 SER A C 1
ATOM 744 O O . SER A 1 92 ? -28.124 -4.806 48.315 1.00 88.56 92 SER A O 1
ATOM 746 N N . LYS A 1 93 ? -28.332 -4.704 46.087 1.00 79.81 93 LYS A N 1
ATOM 747 C CA . LYS A 1 93 ? -29.766 -4.368 46.095 1.00 79.81 93 LYS A CA 1
ATOM 748 C C . LYS A 1 93 ? -30.660 -5.596 46.311 1.00 79.81 93 LYS A C 1
ATOM 750 O O . LYS A 1 93 ? -31.790 -5.433 46.750 1.00 79.81 93 LYS A O 1
ATOM 755 N N . GLY A 1 94 ? -30.191 -6.795 45.963 1.00 70.69 94 GLY A N 1
ATOM 756 C CA . GLY A 1 94 ? -30.933 -8.045 46.154 1.00 70.69 94 GLY A CA 1
ATOM 757 C C . GLY A 1 94 ? -30.897 -8.582 47.588 1.00 70.69 94 GLY A C 1
ATOM 758 O O . GLY A 1 94 ? -31.718 -9.429 47.928 1.00 70.69 94 GLY A O 1
ATOM 759 N N . GLU A 1 95 ? -29.963 -8.100 48.411 1.00 60.81 95 GLU A N 1
ATOM 760 C CA . GLU A 1 95 ? -29.794 -8.491 49.820 1.00 60.81 95 GLU A CA 1
ATOM 761 C C . GLU A 1 95 ? -30.553 -7.591 50.821 1.00 60.81 95 GLU A C 1
ATOM 763 O O . GLU A 1 95 ? -30.548 -7.877 52.019 1.00 60.81 95 GLU A O 1
ATOM 768 N N . LEU A 1 96 ? -31.208 -6.524 50.342 1.00 51.53 96 LEU A N 1
ATOM 769 C CA . LEU A 1 96 ? -32.060 -5.603 51.115 1.00 51.53 96 LEU A CA 1
ATOM 770 C C . LEU A 1 96 ? -33.547 -5.923 50.924 1.00 51.53 96 LEU A C 1
ATOM 772 O O . LEU A 1 96 ? -34.289 -5.827 51.928 1.00 51.53 96 LEU A O 1
#

Secondary structure (DSSP, 8-state):
--EEE----SSS----EEE-HHHHHHHHHHHHHHHHHHHHHHHHHHHHHHHHHHHHHHHHHHHHHHHHHHHHHHHHHHHHHHHHHHHHHHHHHH--

pLDDT: mean 85.13, std 19.1, range [41.53, 98.81]

Organism: Aegilops tauschii subsp. strangulata (NCBI:txid200361)

Sequence (96 aa):
MKMLILLEGEQRCTKIFFFDGKGAVKFQEVQRLTVEINMANEKWDALMQSKMHQESAIRELKMEIGSLTEQNHSSELLIQQLRGEINSLRDSKGEL

Foldseek 3Di:
DWDWDFDDDDDDDGDTDTDDPVRVVVVVVVVVVVVVVVVVVVVVVVVVVVVVVVVVVVVVVVVVVVVVVVVVVVVVVVVVVVVVVVVVVVVVVVVD